Protein AF-A0A524GNR0-F1 (afdb_monomer_lite)

Radius of gyration: 23.77 Å; chains: 1; bounding box: 64×43×65 Å

Sequence (150 aa):
MSLRHRAFATFLFLMGLSLLFVPAARAAKPIVIGCPLSMAFLYGWDAERGATLAIEEINAAGGVVVGGEKRPFKIEVIDTRDLEPGVPVSEALLAMEKLILDKKADFIIGGPVRSEAALAAMPLLSKYKKVSILTTGALTPKYTALVAEQ

pLDDT: mean 91.7, std 9.74, range [58.66, 98.62]

Secondary structure (DSSP, 8-state):
--HHHHHHHHHHHHHHHHHTTS----PPPPEEEEEEE-TTSHHHHHHHHHHHHHHHHHHHTT-EEETTEEE-EEEEEEE--TTSTT--HHHHHHHHHHHHHTS--SEEEE---SHHHHHHHHHHHHHTT-EEEE-SS---HHHHHHHHT-

Structure (mmCIF, N/CA/C/O backbone):
data_AF-A0A524GNR0-F1
#
_entry.id   AF-A0A524GNR0-F1
#
loop_
_atom_site.group_PDB
_atom_site.id
_atom_site.type_symbol
_atom_site.label_atom_id
_atom_site.label_alt_id
_atom_site.label_comp_id
_atom_site.label_asym_id
_atom_site.label_entity_id
_atom_site.label_seq_id
_atom_site.pdbx_PDB_ins_code
_atom_site.Cartn_x
_atom_site.Cartn_y
_atom_site.Cartn_z
_atom_site.occupancy
_atom_site.B_iso_or_equiv
_atom_site.auth_seq_id
_atom_site.auth_comp_id
_atom_site.auth_asym_id
_atom_site.auth_atom_id
_atom_site.pdbx_PDB_model_num
ATOM 1 N N . MET A 1 1 ? -49.144 -22.671 41.987 1.00 58.66 1 MET A N 1
ATOM 2 C CA . MET A 1 1 ? -47.794 -22.483 41.404 1.00 58.66 1 MET A CA 1
ATOM 3 C C . MET A 1 1 ? -46.848 -22.078 42.527 1.00 58.66 1 MET A C 1
ATOM 5 O O . MET A 1 1 ? -47.087 -21.047 43.144 1.00 58.66 1 MET A O 1
ATOM 9 N N . SER A 1 2 ? -45.878 -22.928 42.890 1.00 66.50 2 SER A N 1
ATOM 10 C CA . SER A 1 2 ? -45.037 -22.692 44.077 1.00 66.50 2 SER A CA 1
ATOM 11 C C . SER A 1 2 ? -44.144 -21.461 43.894 1.00 66.50 2 SER A C 1
ATOM 13 O O . SER A 1 2 ? -43.780 -21.123 42.767 1.00 66.50 2 SER A O 1
ATOM 15 N N . LEU A 1 3 ? -43.779 -20.792 44.993 1.00 74.62 3 LEU A N 1
ATOM 16 C CA . LEU A 1 3 ? -42.962 -19.566 45.001 1.00 74.62 3 LEU A CA 1
ATOM 17 C C . LEU A 1 3 ? -41.673 -19.702 44.157 1.00 74.62 3 LEU A C 1
ATOM 19 O O . LEU A 1 3 ? -41.254 -18.758 43.494 1.00 74.62 3 LEU A O 1
ATOM 23 N N . ARG A 1 4 ? -41.120 -20.920 44.091 1.00 72.75 4 ARG A N 1
ATOM 24 C CA . ARG A 1 4 ? -39.959 -21.293 43.268 1.00 72.75 4 ARG A CA 1
ATOM 25 C C . ARG A 1 4 ? -40.199 -21.175 41.757 1.00 72.75 4 ARG A C 1
ATOM 27 O O . ARG A 1 4 ? -39.314 -20.724 41.043 1.00 72.75 4 ARG A O 1
ATOM 34 N N . HIS A 1 5 ? -41.394 -21.513 41.272 1.00 71.81 5 HIS A N 1
ATOM 35 C CA . HIS A 1 5 ? -41.736 -21.404 39.847 1.00 71.81 5 HIS A CA 1
ATOM 36 C C . HIS A 1 5 ? -41.928 -19.948 39.412 1.00 71.81 5 HIS A C 1
ATOM 38 O O . HIS A 1 5 ? -41.578 -19.588 38.293 1.00 71.81 5 HIS A O 1
ATOM 44 N N . ARG A 1 6 ? -42.455 -19.096 40.304 1.00 78.69 6 ARG A N 1
ATOM 45 C CA . ARG A 1 6 ? -42.573 -17.653 40.048 1.00 78.69 6 ARG A CA 1
ATOM 46 C C . ARG A 1 6 ? -41.200 -16.987 40.015 1.00 78.69 6 ARG A C 1
ATOM 48 O O . ARG A 1 6 ? -40.925 -16.256 39.078 1.00 78.69 6 ARG A O 1
ATOM 55 N N . ALA A 1 7 ? -40.320 -17.312 40.964 1.00 78.25 7 ALA A N 1
ATOM 56 C CA . ALA A 1 7 ? -38.951 -16.796 40.983 1.00 78.25 7 ALA A CA 1
ATOM 57 C C . ALA A 1 7 ? -38.152 -17.193 39.726 1.00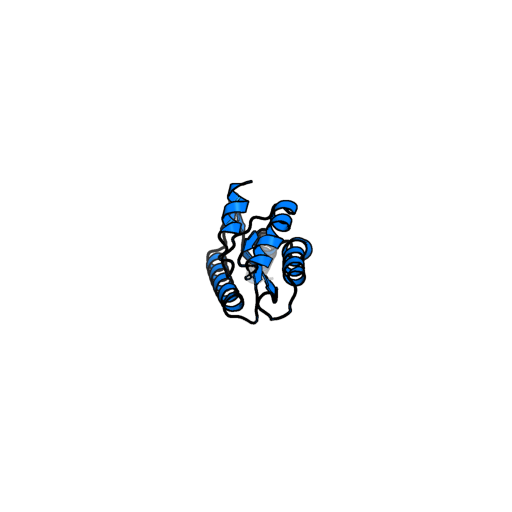 78.25 7 ALA A C 1
ATOM 59 O O . ALA A 1 7 ? -37.456 -16.360 39.152 1.00 78.25 7 ALA A O 1
ATOM 60 N N . PHE A 1 8 ? -38.304 -18.437 39.259 1.00 82.25 8 PHE A N 1
ATOM 61 C CA . PHE A 1 8 ? -37.643 -18.922 38.046 1.00 82.25 8 PHE A CA 1
ATOM 62 C C . PHE A 1 8 ? -38.162 -18.237 36.771 1.00 82.25 8 PHE A C 1
ATOM 64 O O . PHE A 1 8 ? -37.372 -17.827 35.923 1.00 82.25 8 PHE A O 1
ATOM 71 N N . ALA A 1 9 ? -39.480 -18.041 36.661 1.00 83.44 9 ALA A N 1
ATOM 72 C CA . ALA A 1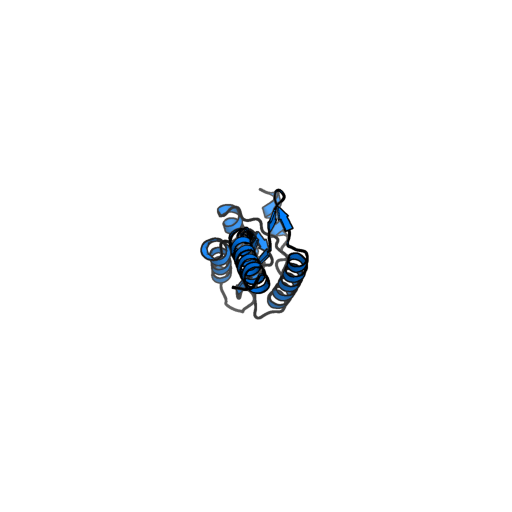 9 ? -4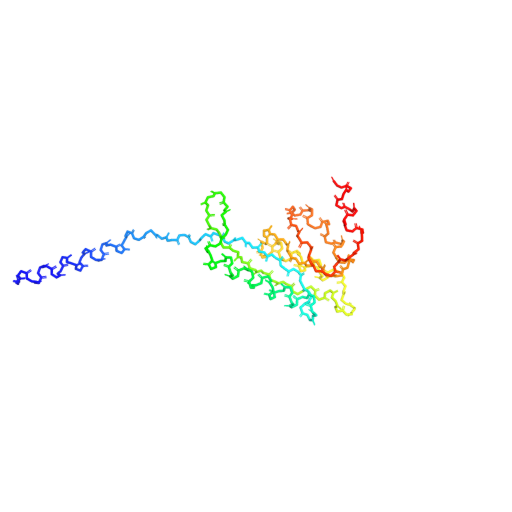0.082 -17.324 35.538 1.00 83.44 9 ALA A CA 1
ATOM 73 C C . ALA A 1 9 ? -39.663 -15.843 35.500 1.00 83.44 9 ALA A C 1
ATOM 75 O O . ALA A 1 9 ? -39.337 -15.327 34.434 1.00 83.44 9 ALA A O 1
ATOM 76 N N . THR A 1 10 ? -39.603 -15.171 36.655 1.00 83.56 10 THR A N 1
ATOM 77 C CA . THR A 1 10 ? -39.132 -13.781 36.744 1.00 83.56 10 THR A CA 1
ATOM 78 C C . THR A 1 10 ? -37.649 -13.661 36.395 1.00 83.56 10 THR A C 1
ATOM 80 O O . THR A 1 10 ? -37.260 -12.720 35.709 1.00 83.56 10 THR A O 1
ATOM 83 N N . PHE A 1 11 ? -36.819 -14.623 36.809 1.00 85.94 11 PHE A N 1
ATOM 84 C CA . PHE A 1 11 ? -35.397 -14.655 36.457 1.00 85.94 11 PHE A CA 1
ATOM 85 C C . PHE A 1 11 ? -35.183 -14.818 34.945 1.00 85.94 11 PHE A C 1
ATOM 87 O O . PHE A 1 11 ? -34.430 -14.054 34.345 1.00 85.94 11 PHE A O 1
ATOM 94 N N . LEU A 1 12 ? -35.902 -15.748 34.309 1.00 85.31 12 LEU A N 1
ATOM 95 C CA . LEU A 1 12 ? -35.872 -15.930 32.853 1.00 85.31 12 LEU A CA 1
ATOM 96 C C . LEU A 1 12 ? -36.361 -14.688 32.099 1.00 85.31 12 LEU A C 1
ATOM 98 O O . LEU A 1 12 ? -35.772 -14.315 31.086 1.00 85.31 12 LEU A O 1
ATOM 102 N N . PHE A 1 13 ? -37.399 -14.021 32.608 1.00 85.81 13 PHE A N 1
ATOM 103 C CA . PHE A 1 13 ? -37.913 -12.787 32.018 1.00 85.81 13 PHE A CA 1
ATOM 104 C C . PHE A 1 13 ? -36.898 -11.637 32.105 1.00 85.81 13 PHE A C 1
ATOM 106 O O . PHE A 1 13 ? -36.663 -10.952 31.113 1.00 85.81 13 PHE A O 1
ATOM 113 N 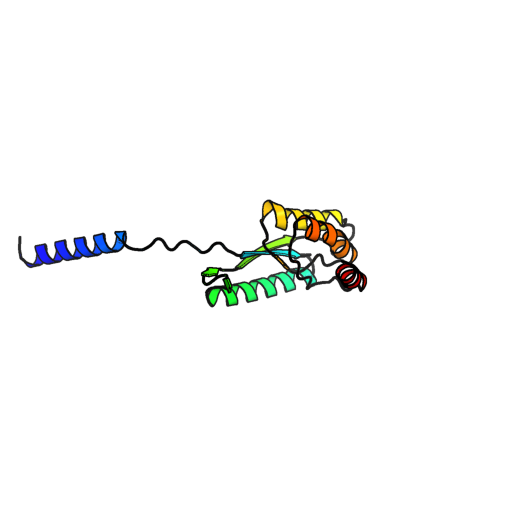N . LEU A 1 14 ? -36.238 -11.458 33.255 1.00 83.81 14 LEU A N 1
ATOM 114 C CA . LEU A 1 14 ? -35.196 -10.440 33.440 1.00 83.81 14 LEU A CA 1
ATOM 115 C C . LEU A 1 14 ? -33.949 -10.718 32.586 1.00 83.81 14 LEU A C 1
ATOM 117 O O . LEU A 1 14 ? -33.384 -9.791 32.007 1.00 83.81 14 LEU A O 1
ATOM 121 N N . MET A 1 15 ? -33.554 -11.987 32.441 1.00 82.12 15 MET A N 1
ATOM 122 C CA . MET A 1 15 ? -32.450 -12.384 31.563 1.00 82.12 15 MET A CA 1
ATOM 123 C C . MET A 1 15 ? -32.793 -12.131 30.085 1.00 82.12 15 MET A C 1
ATOM 125 O O . MET A 1 15 ? -31.976 -11.577 29.351 1.00 82.12 15 MET A O 1
ATOM 129 N N . GLY A 1 16 ? -34.026 -12.425 29.659 1.00 80.44 16 GLY A N 1
ATOM 130 C CA . GLY A 1 16 ? -34.516 -12.084 28.319 1.00 80.44 16 GLY A CA 1
ATOM 131 C C . GLY A 1 16 ? -34.550 -10.575 28.054 1.00 80.44 16 GLY A C 1
ATOM 132 O O . GLY A 1 16 ? -34.175 -10.132 26.971 1.00 80.44 16 GLY A O 1
ATOM 133 N N . LEU A 1 17 ? -34.922 -9.771 29.057 1.00 80.12 17 LEU A N 1
ATOM 134 C CA . LEU A 1 17 ? -34.949 -8.311 28.947 1.00 80.12 17 LEU A CA 1
ATOM 135 C C . LEU A 1 17 ? -33.536 -7.703 28.857 1.00 80.12 17 LEU A C 1
ATOM 137 O O . LEU A 1 17 ? -33.341 -6.726 28.141 1.00 80.12 17 LEU A O 1
ATOM 141 N N . SER A 1 18 ? -32.536 -8.300 29.520 1.00 73.00 18 SER A N 1
ATOM 142 C CA . SER A 1 18 ? -31.138 -7.840 29.435 1.00 73.00 18 SER A CA 1
ATOM 143 C C . SER A 1 18 ? -30.506 -8.015 28.047 1.00 73.00 18 SER A C 1
ATOM 145 O O . SER A 1 18 ? -29.642 -7.227 27.669 1.00 73.00 18 SER A O 1
ATOM 147 N N . LEU A 1 19 ? -30.981 -8.974 27.245 1.00 71.38 19 LEU A N 1
ATOM 148 C CA . LEU A 1 19 ? -30.509 -9.184 25.871 1.00 71.38 19 LEU A CA 1
ATOM 149 C C . LEU A 1 19 ? -31.010 -8.102 24.896 1.00 71.38 19 LEU A C 1
ATOM 151 O O . LEU A 1 19 ? -30.384 -7.882 23.864 1.00 71.38 19 LEU A O 1
ATOM 155 N N . LEU A 1 20 ? -32.093 -7.390 25.233 1.00 73.19 20 LEU A N 1
ATOM 156 C CA . LEU A 1 20 ? -32.637 -6.288 24.424 1.00 73.19 20 LEU A CA 1
ATOM 157 C C . LEU A 1 20 ? -31.867 -4.968 24.601 1.00 73.19 20 LEU A C 1
ATOM 159 O O . LEU A 1 20 ? -32.029 -4.058 23.792 1.00 73.19 20 LEU A O 1
ATOM 163 N N . PHE A 1 21 ? -31.033 -4.864 25.641 1.00 66.75 21 PHE A N 1
ATOM 164 C CA . PHE A 1 21 ? -30.250 -3.666 25.963 1.00 66.75 21 PHE A CA 1
ATOM 165 C C . PHE A 1 21 ? -28.754 -3.812 25.671 1.00 66.75 21 PHE A C 1
ATOM 167 O O . PHE A 1 21 ? -27.981 -2.926 26.035 1.00 66.75 21 PHE A O 1
ATOM 174 N N . VAL A 1 22 ? -28.325 -4.885 24.996 1.00 66.75 22 VAL A N 1
ATOM 175 C CA . VAL A 1 22 ? -26.949 -4.968 24.493 1.00 66.75 22 VAL A CA 1
ATOM 176 C C . VAL A 1 22 ? -26.818 -3.938 23.368 1.00 66.75 22 VAL A C 1
ATOM 178 O O . VAL A 1 22 ? -27.470 -4.098 22.332 1.00 66.75 22 VAL A O 1
ATOM 181 N N . PRO A 1 23 ? -26.014 -2.870 23.532 1.00 63.78 23 PRO A N 1
ATOM 182 C CA . PRO A 1 23 ? -25.780 -1.946 22.439 1.00 63.78 23 PRO A CA 1
ATOM 183 C C . PRO A 1 23 ? -25.159 -2.751 21.302 1.00 63.78 23 PRO A C 1
ATOM 185 O O . PRO A 1 23 ? -24.153 -3.433 21.506 1.00 63.78 23 PRO A O 1
ATOM 188 N N . ALA A 1 24 ? -25.760 -2.696 20.113 1.00 59.97 24 ALA A N 1
ATOM 189 C CA . ALA A 1 24 ? -25.152 -3.280 18.931 1.00 59.97 24 ALA A CA 1
ATOM 190 C C . ALA A 1 24 ? -23.769 -2.641 18.768 1.00 59.97 24 ALA A C 1
ATOM 192 O O . ALA A 1 24 ? -23.667 -1.452 18.457 1.00 59.97 24 ALA A O 1
ATOM 193 N N . ALA A 1 25 ? -22.711 -3.409 19.035 1.00 62.97 25 ALA A N 1
ATOM 194 C CA . ALA A 1 25 ? -21.350 -2.964 18.813 1.00 62.97 25 ALA A CA 1
ATOM 195 C C . ALA A 1 25 ? -21.219 -2.674 17.315 1.00 62.97 25 ALA A C 1
ATOM 197 O O . ALA A 1 25 ? -21.125 -3.587 16.493 1.00 62.97 25 ALA A O 1
ATOM 198 N N . ARG A 1 26 ? -21.293 -1.394 16.937 1.00 62.69 26 ARG A N 1
ATOM 199 C CA . ARG A 1 26 ? -20.977 -0.973 15.577 1.00 62.69 26 ARG A CA 1
ATOM 200 C C . ARG A 1 26 ? -19.507 -1.289 15.378 1.00 62.69 26 ARG A C 1
ATOM 202 O O . ARG A 1 26 ? -18.658 -0.657 15.997 1.00 62.69 26 ARG A O 1
ATOM 209 N N . ALA A 1 27 ? -19.224 -2.288 14.547 1.00 70.06 27 ALA A N 1
ATOM 210 C CA . ALA A 1 27 ? -17.865 -2.564 14.123 1.00 70.06 27 ALA A CA 1
ATOM 211 C C . ALA A 1 27 ? -17.289 -1.273 13.528 1.00 70.06 27 ALA A C 1
ATOM 213 O O . ALA A 1 27 ? -17.833 -0.739 12.555 1.00 70.06 27 ALA A O 1
ATOM 214 N N . ALA A 1 28 ? -16.239 -0.745 14.159 1.00 81.88 28 ALA A N 1
ATOM 215 C CA . ALA A 1 28 ? -15.578 0.466 13.704 1.00 81.88 28 ALA A CA 1
ATOM 216 C C . ALA A 1 28 ? -15.129 0.266 12.253 1.00 81.88 28 ALA A C 1
ATOM 218 O O . ALA A 1 28 ? -14.543 -0.767 11.911 1.00 81.88 28 ALA A O 1
ATOM 219 N N . LYS A 1 29 ? -15.432 1.233 11.378 1.00 91.00 29 LYS A N 1
ATOM 220 C CA . LYS A 1 29 ? -15.102 1.120 9.952 1.00 91.00 29 LYS A CA 1
ATOM 221 C C . LYS A 1 29 ? -13.587 0.918 9.824 1.00 91.00 29 LYS A C 1
ATOM 223 O O . LYS A 1 29 ? -12.848 1.778 10.308 1.00 91.00 29 LYS A O 1
ATOM 228 N N . PRO A 1 30 ? -13.094 -0.144 9.170 1.00 95.94 30 PRO A N 1
ATOM 229 C CA . PRO A 1 30 ? -11.658 -0.356 9.057 1.00 95.94 30 PRO A CA 1
ATOM 230 C C . PRO A 1 30 ? -10.995 0.768 8.258 1.00 95.94 30 PRO A C 1
ATOM 232 O O . PRO A 1 30 ? -11.645 1.423 7.439 1.00 95.94 30 PRO A O 1
ATOM 235 N N . ILE A 1 31 ? -9.713 1.000 8.520 1.00 98.06 31 ILE A N 1
ATOM 236 C CA . ILE A 1 31 ? -8.837 1.800 7.664 1.00 98.06 31 ILE A CA 1
ATOM 237 C C . ILE A 1 31 ? -8.189 0.837 6.670 1.00 98.06 31 ILE A C 1
ATOM 239 O O . ILE A 1 31 ? -7.525 -0.118 7.077 1.00 98.06 31 ILE A O 1
ATOM 243 N N . VAL A 1 32 ? -8.421 1.049 5.378 1.00 98.50 32 VAL A N 1
ATOM 244 C CA . VAL A 1 32 ? -7.978 0.129 4.327 1.00 98.50 32 VAL A CA 1
ATOM 245 C C . VAL A 1 32 ? -6.570 0.497 3.867 1.00 98.50 32 VAL A C 1
ATOM 247 O O . VAL A 1 32 ? -6.344 1.587 3.340 1.00 98.50 32 VAL A O 1
ATOM 250 N N . ILE A 1 33 ? -5.634 -0.429 4.043 1.00 98.56 33 ILE A N 1
ATOM 251 C CA . ILE A 1 33 ? -4.252 -0.344 3.579 1.00 98.56 33 ILE A CA 1
ATOM 252 C C . ILE A 1 33 ? -4.153 -1.092 2.251 1.00 98.56 33 ILE A C 1
ATOM 254 O O . ILE A 1 33 ? -4.282 -2.315 2.211 1.00 98.56 33 ILE A O 1
ATOM 258 N N . GLY A 1 34 ? -3.971 -0.350 1.161 1.00 98.44 34 GLY A N 1
ATOM 259 C CA . GLY A 1 34 ? -3.767 -0.910 -0.168 1.00 98.44 34 GLY A CA 1
ATOM 260 C C . GLY A 1 34 ? -2.294 -1.210 -0.424 1.00 98.44 34 GLY A C 1
ATOM 261 O O . GLY A 1 34 ? -1.459 -0.316 -0.306 1.00 98.44 34 GLY A O 1
ATOM 262 N N . CYS A 1 35 ? -1.995 -2.442 -0.821 1.00 98.25 35 CYS A N 1
ATOM 263 C CA . CYS A 1 35 ? -0.641 -2.936 -1.030 1.00 98.25 35 CYS A CA 1
ATOM 264 C C . CYS A 1 35 ? -0.437 -3.386 -2.489 1.00 98.25 35 CYS A C 1
ATOM 266 O O . CYS A 1 35 ? -0.758 -4.527 -2.829 1.00 98.25 35 CYS A O 1
ATOM 268 N N . PRO A 1 36 ? 0.066 -2.505 -3.371 1.00 97.56 36 PRO A N 1
ATOM 269 C CA . PRO A 1 36 ? 0.474 -2.853 -4.731 1.00 97.56 36 PRO A CA 1
ATOM 270 C C . PRO A 1 36 ? 1.843 -3.552 -4.680 1.00 97.56 36 PRO A C 1
ATOM 272 O O . PRO A 1 36 ? 2.874 -2.903 -4.494 1.00 97.56 36 PRO A O 1
ATOM 275 N N . LEU A 1 37 ? 1.867 -4.877 -4.792 1.00 97.25 37 LEU A N 1
ATOM 276 C CA . LEU A 1 37 ? 3.067 -5.686 -4.545 1.00 97.25 37 LEU A CA 1
ATOM 277 C C . LEU A 1 37 ? 3.302 -6.690 -5.672 1.00 97.25 37 LEU A C 1
ATOM 279 O O . LEU A 1 37 ? 2.347 -7.212 -6.226 1.00 97.25 37 LEU A O 1
ATOM 283 N N . SER A 1 38 ? 4.561 -7.005 -5.981 1.00 96.50 38 SER A N 1
ATOM 284 C CA . SER A 1 38 ? 4.904 -8.019 -6.990 1.00 96.50 38 SER A CA 1
ATOM 285 C C . SER A 1 38 ? 4.988 -9.405 -6.351 1.00 96.50 38 SER A C 1
ATOM 287 O O . SER A 1 38 ? 6.030 -9.798 -5.818 1.00 96.50 38 SER A O 1
ATOM 289 N N . MET A 1 39 ? 3.875 -10.139 -6.348 1.00 96.75 39 MET A N 1
ATOM 290 C CA . MET A 1 39 ? 3.673 -11.286 -5.450 1.00 96.75 39 MET A CA 1
ATOM 291 C C . MET A 1 39 ? 4.506 -12.522 -5.801 1.00 96.75 39 MET A C 1
ATOM 293 O O . MET A 1 39 ? 4.752 -13.367 -4.941 1.00 96.75 39 MET A O 1
ATOM 297 N N . ALA A 1 40 ? 5.012 -12.608 -7.031 1.00 96.38 40 ALA A N 1
ATOM 298 C CA . ALA A 1 40 ? 5.909 -13.681 -7.456 1.00 96.38 40 ALA A CA 1
ATOM 299 C C . ALA A 1 40 ? 7.354 -13.541 -6.923 1.00 96.38 40 ALA A C 1
ATOM 301 O O . ALA A 1 40 ? 8.165 -14.449 -7.104 1.00 96.38 40 ALA A O 1
ATOM 302 N N . PHE A 1 41 ? 7.701 -12.429 -6.262 1.00 95.94 41 PHE A N 1
ATOM 303 C CA . PHE A 1 41 ? 9.079 -12.097 -5.881 1.00 95.94 41 PHE A CA 1
ATOM 304 C C . PHE A 1 41 ?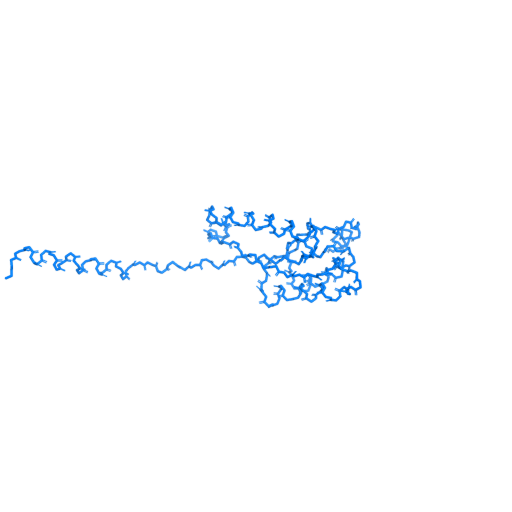 9.206 -11.681 -4.414 1.00 95.94 41 PHE A C 1
ATOM 306 O O . PHE A 1 41 ? 8.243 -11.221 -3.804 1.00 95.94 41 PHE A O 1
ATOM 313 N N . LEU A 1 42 ? 10.430 -11.792 -3.874 1.00 94.38 42 LEU A N 1
ATOM 314 C CA . LEU A 1 42 ? 10.766 -11.479 -2.473 1.00 94.38 42 LEU A CA 1
ATOM 315 C C . LEU A 1 42 ? 10.190 -10.138 -2.011 1.00 94.38 42 LEU A C 1
ATOM 317 O O . LEU A 1 42 ? 9.541 -10.065 -0.975 1.00 94.38 42 LEU A O 1
ATOM 321 N N . TYR A 1 43 ? 10.361 -9.100 -2.826 1.00 92.94 43 TYR A N 1
ATOM 322 C CA . TYR A 1 43 ? 9.892 -7.747 -2.537 1.00 92.94 43 TYR A CA 1
ATOM 323 C C . TYR A 1 43 ? 8.373 -7.613 -2.353 1.00 92.94 43 TYR A C 1
ATOM 325 O O . TYR A 1 43 ? 7.937 -6.624 -1.762 1.00 92.94 43 TYR A O 1
ATOM 333 N N . GLY A 1 44 ? 7.577 -8.556 -2.871 1.00 95.62 44 GLY A N 1
ATOM 334 C CA . GLY A 1 44 ? 6.128 -8.580 -2.700 1.00 95.62 44 GLY A CA 1
ATOM 335 C C . GLY A 1 44 ? 5.690 -9.453 -1.533 1.00 95.62 44 GLY A C 1
ATOM 336 O O . GLY A 1 44 ? 5.096 -8.945 -0.586 1.00 95.62 44 GLY A O 1
ATOM 337 N N . TRP A 1 45 ? 6.004 -10.751 -1.557 1.00 95.56 45 TRP A N 1
ATOM 338 C CA . TRP A 1 45 ? 5.495 -11.667 -0.528 1.00 95.56 45 TRP A CA 1
ATOM 339 C C . TRP A 1 45 ? 6.087 -11.418 0.865 1.00 95.56 45 TRP A C 1
ATOM 341 O O . TRP A 1 45 ? 5.420 -11.698 1.858 1.00 95.56 45 TRP A O 1
ATOM 351 N N . ASP A 1 46 ? 7.306 -10.881 0.976 1.00 95.75 46 ASP A N 1
ATOM 352 C CA . ASP A 1 46 ? 7.877 -10.519 2.281 1.00 95.75 46 ASP A CA 1
ATOM 353 C C . ASP A 1 46 ? 7.199 -9.262 2.844 1.00 95.75 46 ASP A C 1
ATOM 355 O O . ASP A 1 46 ? 6.778 -9.227 4.000 1.00 95.75 46 ASP A O 1
ATOM 359 N N . ALA A 1 47 ? 6.974 -8.263 1.984 1.00 96.00 47 ALA A N 1
ATOM 360 C CA . ALA A 1 47 ? 6.251 -7.047 2.342 1.00 96.00 47 ALA A CA 1
ATOM 361 C C . ALA A 1 47 ? 4.796 -7.334 2.756 1.00 96.00 47 ALA A C 1
ATOM 363 O O . ALA A 1 47 ? 4.327 -6.770 3.744 1.00 96.00 47 ALA A O 1
ATOM 364 N N . GLU A 1 48 ? 4.092 -8.231 2.054 1.00 97.12 48 GLU A N 1
ATOM 365 C CA . GLU A 1 48 ? 2.744 -8.670 2.439 1.00 97.12 48 GLU A CA 1
ATOM 366 C C . GLU A 1 48 ? 2.747 -9.310 3.828 1.00 97.12 48 GLU A C 1
ATOM 368 O O . GLU A 1 48 ? 1.927 -8.947 4.673 1.00 97.12 48 GLU A O 1
ATOM 373 N N . ARG A 1 49 ? 3.663 -10.251 4.084 1.00 97.75 49 ARG A N 1
ATOM 374 C CA . ARG A 1 49 ? 3.736 -10.956 5.370 1.00 97.75 49 ARG A CA 1
ATOM 375 C C . ARG A 1 49 ? 4.065 -10.004 6.512 1.00 97.75 49 ARG A C 1
ATOM 377 O O . ARG A 1 49 ? 3.402 -10.060 7.544 1.00 97.75 49 ARG A O 1
ATOM 384 N N . GLY A 1 50 ? 5.030 -9.106 6.316 1.00 97.19 50 GLY A N 1
ATOM 385 C CA . GLY A 1 50 ? 5.384 -8.089 7.304 1.00 97.19 50 GLY A CA 1
ATOM 386 C C . GLY A 1 50 ? 4.227 -7.130 7.596 1.00 97.19 50 GLY A C 1
ATOM 387 O O . GLY A 1 50 ? 3.912 -6.878 8.759 1.00 97.19 50 GLY A O 1
ATOM 388 N N . ALA A 1 51 ? 3.543 -6.645 6.555 1.00 97.00 51 ALA A N 1
ATOM 389 C CA . ALA A 1 51 ? 2.367 -5.791 6.716 1.00 97.00 51 ALA A CA 1
ATOM 390 C C . ALA A 1 51 ? 1.216 -6.527 7.418 1.00 97.00 51 ALA A C 1
ATOM 392 O O . ALA A 1 51 ? 0.559 -5.951 8.284 1.00 97.00 51 ALA A O 1
ATOM 393 N N . THR A 1 52 ? 0.994 -7.797 7.077 1.00 98.25 52 THR A N 1
ATOM 394 C CA . THR A 1 52 ? -0.039 -8.640 7.689 1.00 98.25 52 THR A CA 1
ATOM 395 C C . THR A 1 52 ? 0.233 -8.843 9.174 1.00 98.25 52 THR A C 1
ATOM 397 O O . THR A 1 52 ? -0.642 -8.540 9.978 1.00 98.25 52 THR A O 1
ATOM 400 N N . LEU A 1 53 ? 1.454 -9.241 9.547 1.00 98.62 53 LEU A N 1
ATOM 401 C CA . LEU A 1 53 ? 1.850 -9.413 10.947 1.00 98.62 53 LEU A CA 1
ATOM 402 C C . LEU A 1 53 ? 1.649 -8.121 11.752 1.00 98.62 53 LEU A C 1
ATOM 404 O O . LEU A 1 53 ? 1.015 -8.137 12.805 1.00 98.62 53 LEU A O 1
ATOM 408 N N . ALA A 1 54 ? 2.120 -6.984 11.231 1.00 98.19 54 ALA A N 1
ATOM 409 C CA . ALA A 1 54 ? 1.954 -5.697 11.901 1.00 98.19 54 ALA A CA 1
ATOM 410 C C . ALA A 1 54 ? 0.470 -5.328 12.083 1.00 98.19 54 ALA A C 1
ATOM 412 O O . ALA A 1 54 ? 0.066 -4.853 13.143 1.00 98.19 54 ALA A O 1
ATOM 413 N N . ILE A 1 55 ? -0.361 -5.556 11.061 1.00 98.19 55 ILE A N 1
ATOM 414 C CA . ILE A 1 55 ? -1.804 -5.301 11.130 1.00 98.19 55 ILE A CA 1
ATOM 415 C C . ILE A 1 55 ? -2.477 -6.217 12.153 1.00 98.19 55 ILE A C 1
ATOM 417 O O . ILE A 1 55 ? -3.330 -5.746 12.905 1.00 98.19 55 ILE A O 1
ATOM 421 N N . GLU A 1 56 ? -2.104 -7.494 12.208 1.00 98.31 56 GLU A N 1
ATOM 422 C CA . GLU A 1 56 ? -2.625 -8.450 13.187 1.00 98.31 56 GLU A CA 1
ATOM 423 C C . GLU A 1 56 ? -2.293 -8.023 14.619 1.00 98.31 56 GLU A C 1
ATOM 425 O O . GLU A 1 56 ? -3.200 -7.941 15.448 1.00 98.31 56 GLU A O 1
ATOM 430 N N . GLU A 1 57 ? -1.039 -7.661 14.900 1.00 98.62 57 GLU A N 1
ATOM 431 C CA . GLU A 1 57 ? -0.609 -7.185 16.221 1.00 98.62 57 GLU A CA 1
ATOM 432 C C . GLU A 1 57 ? -1.322 -5.885 16.628 1.00 98.62 57 GLU A C 1
ATOM 434 O O . GLU A 1 57 ? -1.847 -5.771 17.741 1.00 98.62 57 GLU A O 1
ATOM 439 N N . ILE A 1 58 ? -1.416 -4.914 15.712 1.00 98.06 58 ILE A N 1
ATOM 440 C CA . ILE A 1 58 ? -2.113 -3.642 15.954 1.00 98.06 58 ILE A CA 1
ATOM 441 C C . ILE A 1 58 ? -3.601 -3.883 16.223 1.00 98.06 58 ILE A C 1
ATOM 443 O O . ILE A 1 58 ? -4.170 -3.320 17.162 1.00 98.06 58 ILE A O 1
ATOM 447 N N . ASN A 1 59 ? -4.247 -4.728 15.421 1.00 97.50 59 ASN A N 1
ATOM 448 C CA . ASN A 1 59 ? -5.660 -5.046 15.583 1.00 97.50 59 ASN A CA 1
ATOM 449 C C . ASN A 1 59 ? -5.923 -5.835 16.871 1.00 97.50 59 ASN A C 1
ATOM 451 O O . ASN A 1 59 ? -6.918 -5.562 17.544 1.00 97.50 59 ASN A O 1
ATOM 455 N N . ALA A 1 60 ? -5.025 -6.744 17.266 1.00 97.19 60 ALA A N 1
ATOM 456 C CA . ALA A 1 60 ? -5.095 -7.460 18.540 1.00 97.19 60 ALA A CA 1
ATOM 457 C C . ALA A 1 60 ? -4.980 -6.511 19.750 1.00 97.19 60 ALA A C 1
ATOM 459 O O . ALA A 1 60 ? -5.656 -6.715 20.758 1.00 97.19 60 ALA A O 1
ATOM 460 N N . ALA A 1 61 ? -4.224 -5.411 19.631 1.00 96.62 61 ALA A N 1
ATOM 461 C CA . ALA A 1 61 ? -4.184 -4.320 20.617 1.00 96.62 61 ALA A CA 1
ATOM 462 C C . ALA A 1 61 ? -5.434 -3.397 20.589 1.00 96.62 61 ALA A C 1
ATOM 464 O O . ALA A 1 61 ? -5.551 -2.411 21.337 1.00 96.62 61 ALA A O 1
ATOM 465 N N . GLY A 1 62 ? -6.411 -3.722 19.741 1.00 92.62 62 GLY A N 1
ATOM 466 C CA . GLY A 1 62 ? -7.673 -3.009 19.574 1.00 92.62 62 GLY A CA 1
ATOM 467 C C . GLY A 1 62 ? -7.679 -1.997 18.428 1.00 92.62 62 GLY A C 1
ATOM 468 O O . GLY A 1 62 ? -8.649 -1.257 18.310 1.00 92.62 62 GLY A O 1
ATOM 469 N N . GLY A 1 63 ? -6.644 -1.946 17.589 1.00 95.50 63 GLY A N 1
ATOM 470 C CA . GLY A 1 63 ? -6.548 -1.026 16.457 1.00 95.50 63 GLY A CA 1
ATOM 471 C C . GLY A 1 63 ? -5.982 0.348 16.824 1.00 95.50 63 GLY A C 1
ATOM 472 O O . GLY A 1 63 ? -5.492 0.578 17.931 1.00 95.50 63 GLY A O 1
ATOM 473 N N . VAL A 1 64 ? -6.051 1.283 15.877 1.00 96.25 64 VAL A N 1
ATOM 474 C CA . VAL A 1 64 ? -5.496 2.637 16.014 1.00 96.25 64 VAL A CA 1
ATOM 475 C C . VAL A 1 64 ? -6.542 3.645 16.471 1.00 96.25 64 VAL A C 1
ATOM 477 O O . VAL A 1 64 ? -7.704 3.571 16.080 1.00 96.25 64 VAL A O 1
ATOM 480 N N . VAL A 1 65 ? -6.132 4.616 17.287 1.00 95.00 65 VAL A N 1
ATOM 481 C CA . VAL A 1 65 ? -7.021 5.685 17.760 1.00 95.00 65 VAL A CA 1
ATOM 482 C C . VAL A 1 65 ? -7.090 6.795 16.714 1.00 95.00 65 VAL A C 1
ATOM 484 O O . VAL A 1 65 ? -6.090 7.447 16.425 1.00 95.00 65 VAL A O 1
ATOM 487 N N . VAL A 1 66 ? -8.281 7.049 16.179 1.00 94.12 66 VAL A N 1
ATOM 488 C CA . VAL A 1 66 ? -8.560 8.139 15.239 1.00 94.12 66 VAL A CA 1
ATOM 489 C C . VAL A 1 66 ? -9.726 8.951 15.781 1.00 94.12 66 VAL A C 1
ATOM 491 O O . VAL A 1 66 ? -10.839 8.449 15.887 1.00 94.12 66 VAL A O 1
ATOM 494 N N . GLY A 1 67 ? -9.471 10.205 16.166 1.00 91.00 67 GLY A N 1
ATOM 495 C CA . GLY A 1 67 ? -10.513 11.079 16.720 1.00 91.00 67 GLY A CA 1
ATOM 496 C C . GLY A 1 67 ? -11.168 10.542 18.001 1.00 91.00 67 GLY A C 1
ATOM 497 O O . GLY A 1 67 ? -12.335 10.820 18.247 1.00 91.00 67 GLY A O 1
ATOM 498 N N . GLY A 1 68 ? -10.442 9.745 18.795 1.00 90.44 68 GLY A N 1
ATOM 499 C CA . GLY A 1 68 ? -10.952 9.109 20.017 1.00 90.44 68 GLY A CA 1
ATOM 500 C C . GLY A 1 68 ? -11.625 7.745 19.809 1.00 90.44 68 GLY A C 1
ATOM 501 O O . GLY A 1 68 ? -11.898 7.061 20.791 1.00 90.44 68 GLY A O 1
ATOM 502 N N . GLU A 1 69 ? -11.838 7.308 18.565 1.00 91.69 69 GLU A N 1
ATOM 503 C CA . GLU A 1 69 ? -12.381 5.984 18.240 1.00 91.69 69 GLU A CA 1
ATOM 504 C C . GLU A 1 69 ? -11.257 5.015 17.854 1.00 91.69 69 GLU A C 1
ATOM 506 O O . GLU A 1 69 ? -10.365 5.358 17.077 1.00 91.69 69 GLU A O 1
ATOM 511 N N . LYS A 1 70 ? -11.302 3.786 18.377 1.00 93.56 70 LYS A N 1
ATOM 512 C CA . LYS A 1 70 ? -10.410 2.707 17.944 1.00 93.56 70 LYS A CA 1
ATOM 513 C C . LYS A 1 70 ? -10.904 2.117 16.623 1.00 93.56 70 LYS A C 1
ATOM 515 O O . LYS A 1 70 ? -12.021 1.613 16.556 1.00 93.56 70 LYS A O 1
ATOM 520 N N . ARG A 1 71 ? -10.069 2.146 15.585 1.00 96.50 71 ARG A N 1
ATOM 521 C CA . ARG A 1 71 ? -10.372 1.607 14.254 1.00 96.50 71 ARG A CA 1
ATOM 522 C C . ARG A 1 71 ? -9.359 0.524 13.873 1.00 96.50 71 ARG A C 1
ATOM 524 O O . ARG A 1 71 ? -8.158 0.764 14.002 1.00 96.50 71 ARG A O 1
ATOM 531 N N . PRO A 1 72 ? -9.802 -0.647 13.388 1.00 97.38 72 PRO A N 1
ATOM 532 C CA . PRO A 1 72 ? -8.885 -1.674 12.913 1.00 97.38 72 PRO A CA 1
ATOM 533 C C . PRO A 1 72 ? -8.305 -1.300 11.544 1.00 97.38 72 PRO A C 1
ATOM 535 O O . PRO A 1 72 ? -8.931 -0.576 10.764 1.00 97.38 72 PRO A O 1
ATOM 538 N N . PHE A 1 73 ? -7.141 -1.848 11.216 1.00 98.31 73 PHE A N 1
ATOM 539 C CA . PHE A 1 73 ? -6.638 -1.880 9.848 1.00 98.31 73 PHE A CA 1
ATOM 540 C C . PHE A 1 73 ? -7.198 -3.078 9.082 1.00 98.31 73 PHE A C 1
ATOM 542 O O . PHE A 1 73 ? -7.440 -4.144 9.647 1.00 98.31 73 PHE A O 1
ATOM 549 N N . LYS A 1 74 ? -7.374 -2.908 7.773 1.00 98.19 74 LYS A N 1
ATOM 550 C CA . LYS A 1 74 ? -7.660 -3.984 6.825 1.00 98.19 74 LYS A CA 1
ATOM 551 C C . LYS A 1 74 ? -6.657 -3.901 5.684 1.00 98.19 74 LYS A C 1
ATOM 553 O O . LYS A 1 74 ? -6.542 -2.845 5.073 1.00 98.19 74 LYS A O 1
ATOM 558 N N . ILE A 1 75 ? -5.979 -5.000 5.378 1.00 98.19 75 ILE A N 1
ATOM 559 C CA . ILE A 1 75 ? -5.077 -5.078 4.229 1.00 98.19 75 ILE A CA 1
ATOM 560 C C . ILE A 1 75 ? -5.842 -5.492 2.967 1.00 98.19 75 ILE A C 1
ATOM 562 O O . ILE A 1 75 ? -6.722 -6.352 3.011 1.00 98.19 75 ILE A O 1
ATOM 566 N N . GLU A 1 76 ? -5.520 -4.864 1.842 1.00 98.62 76 GLU A N 1
A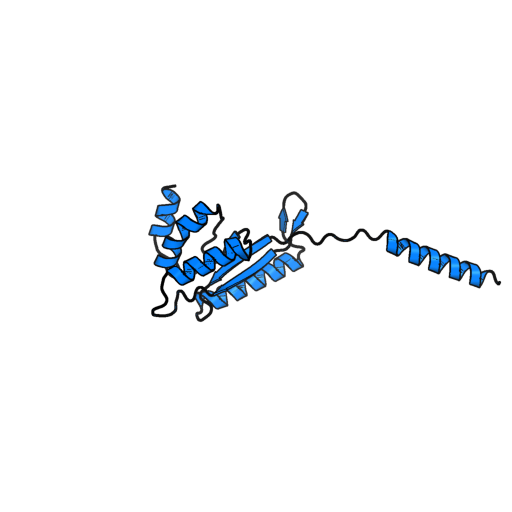TOM 567 C CA . GLU A 1 76 ? -5.953 -5.261 0.503 1.00 98.62 76 GLU A CA 1
ATOM 568 C C . GLU A 1 76 ? -4.715 -5.293 -0.389 1.00 98.62 76 GLU A C 1
ATOM 570 O O . GLU A 1 76 ? -4.124 -4.255 -0.679 1.00 98.62 76 GLU A O 1
ATOM 575 N N . VAL A 1 77 ? -4.312 -6.486 -0.811 1.00 98.31 77 VAL A N 1
ATOM 576 C CA . VAL A 1 77 ? -3.152 -6.685 -1.684 1.00 98.31 77 VAL A CA 1
ATOM 577 C C . VAL A 1 77 ? -3.643 -6.876 -3.113 1.00 98.31 77 VAL A C 1
ATOM 579 O O . VAL A 1 77 ? -4.612 -7.601 -3.350 1.00 98.31 77 VAL A O 1
ATOM 582 N N . ILE A 1 78 ? -2.985 -6.229 -4.073 1.00 98.50 78 ILE A N 1
ATOM 583 C CA . ILE A 1 78 ? -3.149 -6.549 -5.492 1.00 98.50 78 ILE A CA 1
ATOM 584 C C . ILE A 1 78 ? -1.769 -6.789 -6.084 1.00 98.50 78 ILE A C 1
ATOM 586 O O . ILE A 1 78 ? -0.871 -5.958 -5.936 1.00 98.50 78 ILE A O 1
ATOM 590 N N . ASP A 1 79 ? -1.638 -7.924 -6.769 1.00 97.94 79 ASP A N 1
ATOM 591 C CA . ASP A 1 79 ? -0.420 -8.271 -7.482 1.00 97.94 79 ASP A CA 1
ATOM 592 C C . ASP A 1 79 ? -0.196 -7.318 -8.661 1.00 97.94 79 ASP A C 1
ATOM 594 O O . ASP A 1 79 ? -0.997 -7.264 -9.597 1.00 97.94 79 ASP A O 1
ATOM 598 N N . THR A 1 80 ? 0.882 -6.542 -8.601 1.00 97.38 80 THR A N 1
ATOM 599 C CA . THR A 1 80 ? 1.294 -5.623 -9.668 1.00 97.38 80 THR A CA 1
ATOM 600 C C . THR A 1 80 ? 1.985 -6.349 -10.806 1.00 97.38 80 THR A C 1
ATOM 602 O O . THR A 1 80 ? 2.049 -5.804 -11.909 1.00 97.38 80 THR A O 1
ATOM 605 N N . ARG A 1 81 ? 2.554 -7.535 -10.532 1.00 97.19 81 ARG A N 1
ATOM 606 C CA . ARG A 1 81 ? 3.406 -8.299 -11.454 1.00 97.19 81 ARG A CA 1
ATOM 607 C C . ARG A 1 81 ? 4.573 -7.487 -12.016 1.00 97.19 81 ARG A C 1
ATOM 609 O O . ARG A 1 81 ? 5.199 -7.860 -13.004 1.00 97.19 81 ARG A O 1
ATOM 616 N N . ASP A 1 82 ? 4.907 -6.363 -11.389 1.00 94.81 82 ASP A N 1
ATOM 617 C CA . ASP A 1 82 ? 5.842 -5.392 -11.942 1.00 94.81 82 ASP A CA 1
ATOM 618 C C . ASP A 1 82 ? 7.297 -5.809 -11.749 1.00 94.81 82 ASP A C 1
ATOM 620 O O . ASP A 1 82 ? 8.173 -5.051 -12.098 1.00 94.81 82 ASP A O 1
ATOM 624 N N . LEU A 1 83 ? 7.610 -7.013 -11.274 1.00 96.12 83 LEU A N 1
ATOM 625 C CA . LEU A 1 83 ? 8.959 -7.583 -11.428 1.00 96.12 83 LEU A CA 1
ATOM 626 C C . LEU A 1 83 ? 9.022 -8.673 -12.500 1.00 96.12 83 LEU A C 1
ATOM 628 O O . LEU A 1 83 ? 10.109 -9.135 -12.839 1.00 96.12 83 LEU A O 1
ATOM 632 N N . GLU A 1 84 ? 7.884 -9.060 -13.073 1.00 96.31 84 GLU A N 1
ATOM 633 C CA . GLU A 1 84 ? 7.862 -10.050 -14.137 1.00 96.31 84 GLU A CA 1
ATOM 634 C C . GLU A 1 84 ? 8.417 -9.463 -15.448 1.00 96.31 84 GLU A C 1
ATOM 636 O O . GLU A 1 84 ? 8.053 -8.344 -15.844 1.00 96.31 84 GLU A O 1
ATOM 641 N N . PRO A 1 85 ? 9.283 -10.209 -16.160 1.00 94.25 85 PRO A N 1
ATOM 642 C CA . PRO A 1 85 ? 9.778 -9.797 -17.466 1.00 94.25 85 PRO A CA 1
ATOM 643 C C . PRO A 1 85 ? 8.637 -9.590 -18.467 1.00 94.25 85 PRO A C 1
ATOM 645 O O . PRO A 1 85 ? 7.749 -10.427 -18.602 1.00 94.25 85 PRO A O 1
ATOM 648 N N . GLY A 1 86 ? 8.677 -8.479 -19.203 1.00 94.06 86 GLY A N 1
ATOM 649 C CA . GLY A 1 86 ? 7.704 -8.178 -20.259 1.00 94.06 86 GLY A CA 1
ATOM 650 C C . GLY A 1 86 ? 6.348 -7.656 -19.774 1.00 94.06 86 GLY A C 1
ATOM 651 O O . GLY A 1 86 ? 5.555 -7.217 -20.604 1.00 94.06 86 GLY A O 1
ATOM 652 N N . VAL A 1 87 ? 6.082 -7.633 -18.462 1.00 96.56 87 VAL A N 1
ATOM 653 C CA . VAL A 1 87 ? 4.863 -7.018 -17.922 1.00 96.56 87 VAL A CA 1
ATOM 654 C C . VAL A 1 87 ? 4.964 -5.489 -18.011 1.00 96.56 87 VAL A C 1
ATOM 656 O O . VAL A 1 87 ? 5.903 -4.904 -17.451 1.00 96.56 87 VAL A O 1
ATOM 659 N N . PRO A 1 88 ? 4.024 -4.814 -18.701 1.00 97.38 88 PRO A N 1
ATOM 660 C CA . PRO A 1 88 ? 4.084 -3.374 -18.901 1.00 97.38 88 PRO A CA 1
ATOM 661 C C . PRO A 1 88 ? 3.727 -2.608 -17.624 1.00 97.38 88 PRO A C 1
ATOM 663 O O . PRO A 1 88 ? 2.976 -3.079 -16.772 1.00 97.38 88 PRO A O 1
ATOM 666 N N . VAL A 1 89 ? 4.216 -1.369 -17.525 1.00 97.62 89 VAL A N 1
ATOM 667 C CA . VAL A 1 89 ? 3.934 -0.462 -16.395 1.00 97.62 89 VAL A CA 1
ATOM 668 C C . VAL A 1 89 ? 2.430 -0.252 -16.174 1.00 97.62 89 VAL A C 1
ATOM 670 O O . VAL A 1 89 ? 1.999 -0.087 -15.036 1.00 97.62 89 VAL A O 1
ATOM 673 N N . SER A 1 90 ? 1.620 -0.305 -17.235 1.00 97.88 90 SER A N 1
ATOM 674 C CA . SER A 1 90 ? 0.164 -0.150 -17.155 1.00 97.88 90 SER A CA 1
ATOM 675 C C . SER A 1 90 ? -0.519 -1.168 -16.237 1.00 97.88 90 SER A C 1
ATOM 677 O O . SER A 1 90 ? -1.525 -0.819 -15.628 1.00 97.88 90 SER A O 1
ATOM 679 N N . GLU A 1 91 ? 0.023 -2.382 -16.083 1.00 97.69 91 GLU A N 1
ATOM 680 C CA . GLU A 1 91 ? -0.535 -3.384 -15.159 1.00 97.69 91 GLU A CA 1
ATOM 681 C C . GLU A 1 91 ? -0.396 -2.937 -13.696 1.00 97.69 91 GLU A C 1
ATOM 683 O O . GLU A 1 91 ? -1.357 -2.999 -12.928 1.00 97.69 91 GLU A O 1
ATOM 688 N N . ALA A 1 92 ? 0.761 -2.377 -13.324 1.00 97.50 92 ALA A N 1
ATOM 689 C CA . ALA A 1 92 ? 0.976 -1.818 -11.990 1.00 97.50 92 ALA A CA 1
ATOM 690 C C . ALA A 1 92 ? 0.066 -0.606 -11.724 1.00 97.50 92 ALA A C 1
ATOM 692 O O . ALA A 1 92 ? -0.473 -0.456 -10.626 1.00 97.50 92 ALA A O 1
ATOM 693 N N . LEU A 1 93 ? -0.151 0.243 -12.736 1.00 98.31 93 LEU A N 1
ATOM 694 C CA . LEU A 1 93 ? -1.071 1.382 -12.637 1.00 98.31 93 LEU A CA 1
ATOM 695 C C . LEU A 1 93 ? -2.528 0.926 -12.480 1.00 98.31 93 LEU A C 1
ATOM 697 O O . LEU A 1 93 ? -3.260 1.491 -11.671 1.00 98.31 93 LEU A O 1
ATOM 701 N N . LEU A 1 94 ? -2.938 -0.132 -13.185 1.00 98.38 94 LEU A N 1
ATOM 702 C CA . LEU A 1 94 ? -4.265 -0.725 -13.030 1.00 98.38 94 LEU A CA 1
ATOM 703 C C . LEU A 1 94 ? -4.456 -1.320 -11.628 1.00 98.38 94 LEU A C 1
ATOM 705 O O . LEU A 1 94 ? -5.513 -1.140 -11.024 1.00 98.38 94 LEU A O 1
ATOM 709 N N . ALA A 1 95 ? -3.444 -2.007 -11.089 1.00 98.19 95 ALA A N 1
ATOM 710 C CA . ALA A 1 95 ? -3.467 -2.511 -9.716 1.00 98.19 95 ALA A CA 1
ATOM 711 C C . ALA A 1 95 ? -3.642 -1.369 -8.699 1.00 98.19 95 ALA A C 1
ATOM 713 O O . ALA A 1 95 ? -4.491 -1.453 -7.809 1.00 98.19 95 ALA A O 1
ATOM 714 N N . MET A 1 96 ? -2.908 -0.267 -8.885 1.00 97.56 96 MET A N 1
ATOM 715 C CA . MET A 1 96 ? -3.052 0.953 -8.089 1.00 97.56 96 MET A CA 1
ATOM 716 C C . MET A 1 96 ? -4.468 1.531 -8.158 1.00 97.56 96 MET A C 1
ATOM 718 O O . MET A 1 96 ? -5.079 1.797 -7.122 1.00 97.56 96 MET A O 1
ATOM 722 N N . GLU A 1 97 ? -5.023 1.705 -9.358 1.00 97.94 97 GLU A N 1
ATOM 723 C CA . GLU A 1 97 ? -6.377 2.240 -9.515 1.00 97.94 97 GLU A CA 1
ATOM 724 C C . GLU A 1 97 ? -7.432 1.321 -8.898 1.00 97.94 97 GLU A C 1
ATOM 726 O O . GLU A 1 97 ? -8.322 1.820 -8.215 1.00 97.94 97 GLU A O 1
ATOM 731 N N . LYS A 1 98 ? -7.312 -0.006 -9.029 1.00 98.56 98 LYS A N 1
ATOM 732 C CA . LYS A 1 98 ? -8.220 -0.960 -8.369 1.00 98.56 98 LYS A CA 1
ATOM 733 C C . LYS A 1 98 ? -8.152 -0.864 -6.845 1.00 98.56 98 LYS A C 1
ATOM 735 O O . LYS A 1 98 ? -9.192 -0.869 -6.186 1.00 98.56 98 LYS A O 1
ATOM 740 N N . LEU A 1 99 ? -6.960 -0.722 -6.261 1.00 98.62 99 LEU A N 1
ATOM 741 C CA . LEU A 1 99 ? -6.821 -0.503 -4.815 1.00 98.62 99 LEU A CA 1
ATOM 742 C C . LEU A 1 99 ? -7.533 0.784 -4.373 1.00 98.62 99 LEU A C 1
ATOM 744 O O . LEU A 1 99 ? -8.275 0.795 -3.390 1.00 98.62 99 LEU A O 1
ATOM 748 N N . ILE A 1 100 ? -7.354 1.869 -5.123 1.00 98.44 100 ILE A N 1
ATOM 749 C CA . ILE A 1 100 ? -7.913 3.184 -4.798 1.00 98.44 100 ILE A CA 1
ATOM 750 C C . ILE A 1 100 ? -9.433 3.227 -5.014 1.00 98.44 100 ILE A C 1
ATOM 752 O O . ILE A 1 100 ? -10.178 3.705 -4.153 1.00 98.44 100 ILE A O 1
ATOM 756 N N . LEU A 1 101 ? -9.897 2.763 -6.172 1.00 98.31 101 LEU A N 1
ATOM 757 C CA . LEU A 1 101 ? -11.261 2.952 -6.657 1.00 98.31 101 LEU A CA 1
ATOM 758 C C . LEU A 1 101 ? -12.186 1.808 -6.268 1.00 98.31 101 LEU A C 1
ATOM 760 O O . LEU A 1 101 ? -13.317 2.087 -5.873 1.00 98.31 101 LEU A O 1
ATOM 764 N N . ASP A 1 102 ? -11.724 0.562 -6.312 1.00 98.31 102 ASP A N 1
ATOM 765 C CA . ASP A 1 102 ? -12.581 -0.598 -6.053 1.00 98.31 102 ASP A CA 1
ATOM 766 C C . ASP A 1 102 ? -12.476 -1.012 -4.590 1.00 98.31 102 ASP A C 1
ATOM 768 O O . ASP A 1 102 ? -13.484 -1.118 -3.890 1.00 98.31 102 ASP A O 1
ATOM 772 N N . LYS A 1 103 ? -11.243 -1.173 -4.095 1.00 98.38 103 LYS A N 1
ATOM 773 C CA . LYS A 1 103 ? -10.980 -1.564 -2.702 1.00 98.38 103 LYS A CA 1
ATOM 774 C C . LYS A 1 103 ? -11.110 -0.411 -1.713 1.00 98.38 103 LYS A C 1
ATOM 776 O O . LYS A 1 103 ? -11.158 -0.652 -0.509 1.00 98.38 103 LYS A O 1
ATOM 781 N N . LYS A 1 104 ? -11.232 0.824 -2.213 1.00 98.06 104 LYS A N 1
ATOM 782 C CA . LYS A 1 104 ? -11.371 2.047 -1.411 1.00 98.06 104 LYS A CA 1
ATOM 783 C C . LYS A 1 104 ? -10.230 2.208 -0.401 1.00 98.06 104 LYS A C 1
ATOM 785 O O . LYS A 1 104 ? -10.480 2.608 0.733 1.00 98.06 104 LYS A O 1
ATOM 790 N N . ALA A 1 105 ? -8.997 1.911 -0.817 1.00 98.50 105 ALA A N 1
ATOM 791 C CA . ALA A 1 105 ? -7.810 2.093 0.010 1.00 98.50 105 ALA A CA 1
ATOM 792 C C . ALA A 1 105 ? -7.732 3.531 0.553 1.00 98.50 105 ALA A C 1
ATOM 794 O O . ALA A 1 105 ? -7.845 4.513 -0.194 1.00 98.50 105 ALA A O 1
ATOM 795 N N . ASP A 1 106 ? -7.560 3.652 1.866 1.00 98.06 106 ASP A N 1
ATOM 796 C CA . ASP A 1 106 ? -7.354 4.923 2.556 1.00 98.06 106 ASP A CA 1
ATOM 797 C C . ASP A 1 106 ? -5.892 5.367 2.402 1.00 98.06 106 ASP A C 1
ATOM 799 O O . ASP A 1 106 ? -5.632 6.525 2.072 1.00 98.06 106 ASP A O 1
ATOM 803 N N . PHE A 1 107 ? -4.964 4.416 2.544 1.00 98.06 107 PHE A N 1
ATOM 804 C CA . PHE A 1 107 ? -3.521 4.594 2.379 1.00 98.06 107 PHE A CA 1
ATOM 805 C C . PHE A 1 107 ? -2.970 3.565 1.399 1.00 98.06 107 PHE A C 1
ATOM 807 O O . PHE A 1 107 ? -3.479 2.445 1.329 1.00 98.06 107 PHE A O 1
ATOM 814 N N . ILE A 1 108 ? -1.912 3.933 0.681 1.00 98.06 108 ILE A N 1
ATOM 815 C CA . ILE A 1 108 ? -1.115 2.994 -0.106 1.00 98.06 108 ILE A CA 1
ATOM 816 C C . ILE A 1 108 ? 0.204 2.742 0.621 1.00 98.06 108 ILE A C 1
ATOM 818 O O . ILE A 1 108 ? 0.874 3.691 1.028 1.00 98.06 108 ILE A O 1
ATOM 822 N N . ILE A 1 109 ? 0.569 1.477 0.811 1.00 97.69 109 ILE A N 1
ATOM 823 C CA . ILE A 1 109 ? 1.824 1.075 1.454 1.00 97.69 109 ILE A CA 1
ATOM 824 C C . ILE A 1 109 ? 2.473 -0.029 0.624 1.00 97.69 109 ILE A C 1
ATOM 826 O O . ILE A 1 109 ? 1.792 -0.944 0.171 1.00 97.69 109 ILE A O 1
ATOM 830 N N . GLY A 1 110 ? 3.789 0.035 0.436 1.00 95.56 110 GLY A N 1
ATOM 831 C CA . GLY A 1 110 ? 4.521 -0.964 -0.338 1.00 95.56 110 GLY A CA 1
ATOM 832 C C . GLY A 1 110 ? 5.079 -0.384 -1.627 1.00 95.56 110 GLY A C 1
ATOM 833 O O . GLY A 1 110 ? 5.966 0.467 -1.568 1.00 95.56 110 GLY A O 1
ATOM 834 N N . GLY A 1 111 ? 4.647 -0.929 -2.765 1.00 94.00 111 GLY A N 1
ATOM 835 C CA . GLY A 1 111 ? 5.165 -0.597 -4.090 1.00 94.00 111 GLY A CA 1
ATOM 836 C C . GLY A 1 111 ? 4.420 0.553 -4.791 1.00 94.00 111 GLY A C 1
ATOM 837 O O . GLY A 1 111 ? 3.753 1.352 -4.127 1.00 94.00 111 GLY A O 1
ATOM 838 N N . PRO A 1 112 ? 4.496 0.640 -6.137 1.00 95.56 112 PRO A N 1
ATOM 839 C CA . PRO A 1 112 ? 5.100 -0.347 -7.046 1.00 95.56 112 PRO A CA 1
ATOM 840 C C . PRO A 1 112 ? 6.604 -0.571 -6.829 1.00 95.56 112 PRO A C 1
ATOM 842 O O . PRO A 1 112 ? 7.307 0.318 -6.355 1.00 95.56 112 PRO A O 1
ATOM 845 N N . VAL A 1 113 ? 7.091 -1.768 -7.156 1.00 95.50 113 VAL A N 1
ATOM 846 C CA . VAL A 1 113 ? 8.449 -2.232 -6.829 1.00 95.50 113 VAL A CA 1
ATOM 847 C C . VAL A 1 113 ? 9.478 -1.724 -7.843 1.00 95.50 113 VAL A C 1
ATOM 849 O O . VAL A 1 113 ? 10.588 -1.344 -7.469 1.00 95.50 113 VAL A O 1
ATOM 852 N N . ARG A 1 114 ? 9.133 -1.680 -9.137 1.00 95.50 114 ARG A N 1
ATOM 853 C CA . ARG A 1 114 ? 10.007 -1.105 -10.172 1.00 95.50 114 ARG A CA 1
ATOM 854 C C . ARG A 1 114 ? 9.965 0.418 -10.140 1.00 95.50 114 ARG A C 1
ATOM 856 O O . ARG A 1 114 ? 8.901 1.029 -10.052 1.00 95.50 114 ARG A O 1
ATOM 863 N N . SER A 1 115 ? 11.131 1.047 -10.285 1.00 95.81 115 SER A N 1
ATOM 864 C CA . SER A 1 115 ? 11.267 2.508 -10.193 1.00 95.81 115 SER A CA 1
ATOM 865 C C . SER A 1 115 ? 10.444 3.248 -11.252 1.00 95.81 115 SER A C 1
ATOM 867 O O . SER A 1 115 ? 9.828 4.265 -10.948 1.00 95.81 115 SER A O 1
ATOM 869 N N . GLU A 1 116 ? 10.381 2.745 -12.483 1.00 95.50 116 GLU A N 1
ATOM 870 C CA . GLU A 1 116 ? 9.570 3.334 -13.549 1.00 95.50 116 GLU A CA 1
ATOM 871 C C . GLU A 1 116 ? 8.064 3.215 -13.283 1.00 95.50 116 GLU A C 1
ATOM 873 O O . GLU A 1 116 ? 7.318 4.140 -13.606 1.00 95.50 116 GLU A O 1
ATOM 878 N N . ALA A 1 117 ? 7.620 2.131 -12.638 1.00 96.81 117 ALA A N 1
ATOM 879 C CA . ALA A 1 117 ? 6.226 1.957 -12.244 1.00 96.81 117 ALA A CA 1
ATOM 880 C C . ALA A 1 117 ? 5.866 2.864 -11.060 1.00 96.81 117 ALA A C 1
ATOM 882 O O . ALA A 1 117 ? 4.829 3.527 -11.090 1.00 96.81 117 ALA A O 1
ATOM 883 N N . ALA A 1 118 ? 6.749 2.967 -10.061 1.00 96.88 118 ALA A N 1
ATOM 884 C CA . ALA A 1 118 ? 6.569 3.859 -8.920 1.00 96.88 118 ALA A CA 1
ATOM 885 C C . ALA A 1 118 ? 6.478 5.331 -9.353 1.00 96.88 118 ALA A C 1
ATOM 887 O O . ALA A 1 118 ? 5.555 6.037 -8.951 1.00 96.88 118 ALA A O 1
ATOM 888 N N . LEU A 1 119 ? 7.376 5.782 -10.236 1.00 96.88 119 LEU A N 1
ATOM 889 C CA . LEU A 1 119 ? 7.336 7.136 -10.800 1.00 96.88 119 LEU A CA 1
ATOM 890 C C . LEU A 1 119 ? 6.049 7.387 -11.599 1.00 96.88 119 LEU A C 1
ATOM 892 O O . LEU A 1 119 ? 5.432 8.443 -11.459 1.00 96.88 119 LEU A O 1
ATOM 896 N N . ALA A 1 120 ? 5.616 6.417 -12.409 1.00 97.06 120 ALA A N 1
ATOM 897 C CA . ALA A 1 120 ? 4.384 6.526 -13.187 1.00 97.06 120 ALA A CA 1
ATOM 898 C C . ALA A 1 120 ? 3.113 6.536 -12.315 1.00 97.06 120 ALA A C 1
ATOM 900 O O . ALA A 1 120 ? 2.087 7.064 -12.741 1.00 97.06 120 ALA A O 1
ATOM 901 N N . ALA A 1 121 ? 3.169 5.990 -11.097 1.00 96.69 121 ALA A N 1
ATOM 902 C CA . ALA A 1 121 ? 2.050 5.985 -10.159 1.00 96.69 121 ALA A CA 1
ATOM 903 C C . ALA A 1 121 ? 1.872 7.318 -9.405 1.00 96.69 121 ALA A C 1
ATOM 905 O O . ALA A 1 121 ? 0.770 7.601 -8.929 1.00 96.69 121 ALA A O 1
ATOM 906 N N . MET A 1 122 ? 2.905 8.170 -9.317 1.00 96.00 122 MET A N 1
ATOM 907 C CA . MET A 1 122 ? 2.842 9.434 -8.561 1.00 96.00 122 MET A CA 1
ATOM 908 C C . MET A 1 122 ? 1.700 10.371 -9.010 1.00 96.00 122 MET A C 1
ATOM 910 O O . MET A 1 122 ? 0.980 10.878 -8.144 1.00 96.00 122 MET A O 1
ATOM 914 N N . PRO A 1 123 ? 1.439 10.581 -10.320 1.00 95.62 123 PRO A N 1
ATOM 915 C CA . PRO A 1 123 ? 0.295 11.380 -10.759 1.00 95.62 123 PRO A CA 1
ATOM 916 C C . PRO A 1 123 ? -1.060 10.797 -10.337 1.00 95.62 123 PRO A C 1
ATOM 918 O O . PRO A 1 123 ? -1.973 11.562 -10.031 1.00 95.62 123 PRO A O 1
ATOM 921 N N . LEU A 1 124 ? -1.208 9.465 -10.279 1.00 96.38 124 LEU A N 1
ATOM 922 C CA . LEU A 1 124 ? -2.441 8.823 -9.802 1.00 96.38 124 LEU A CA 1
ATOM 923 C C . LEU A 1 124 ? -2.648 9.079 -8.307 1.00 96.38 124 LEU A C 1
ATOM 925 O O . LEU A 1 124 ? -3.748 9.442 -7.891 1.00 96.38 124 LEU A O 1
ATOM 929 N N . LEU A 1 125 ? -1.586 8.945 -7.511 1.00 96.00 125 LEU A N 1
ATOM 930 C CA . LEU A 1 125 ? -1.610 9.247 -6.079 1.00 96.00 125 LEU A CA 1
ATOM 931 C C . LEU A 1 125 ? -2.029 10.700 -5.821 1.00 96.00 125 LEU A C 1
ATOM 933 O O . LEU A 1 125 ? -2.920 10.941 -5.006 1.00 96.00 125 LEU A O 1
ATOM 937 N N . SER A 1 126 ? -1.460 11.652 -6.569 1.00 95.56 126 SER A N 1
ATOM 938 C CA . SER A 1 126 ? -1.822 13.074 -6.490 1.00 95.56 126 SER A CA 1
ATOM 939 C C . SER A 1 126 ? -3.275 13.322 -6.920 1.00 95.56 126 SER A C 1
ATOM 941 O O . SER A 1 126 ? -4.060 13.902 -6.166 1.00 95.56 126 SER A O 1
ATOM 943 N N . LYS A 1 127 ? -3.686 12.781 -8.077 1.00 96.62 127 LYS A N 1
ATOM 944 C CA . LYS A 1 127 ? -5.058 12.881 -8.610 1.00 96.62 127 LYS A CA 1
ATOM 945 C C . LYS A 1 127 ? -6.106 12.408 -7.601 1.00 96.62 127 LYS A C 1
ATOM 947 O O . LYS A 1 127 ? -7.124 13.073 -7.414 1.00 96.62 127 LYS A O 1
ATOM 952 N N . TYR A 1 128 ? -5.866 11.271 -6.951 1.00 97.56 128 TYR A N 1
ATOM 953 C CA . TYR A 1 128 ? -6.794 10.681 -5.984 1.00 97.56 128 TYR A CA 1
ATOM 954 C C . TYR A 1 128 ? -6.538 11.110 -4.533 1.00 97.56 128 TYR A C 1
ATOM 956 O O . TYR A 1 128 ? -7.230 10.629 -3.632 1.00 97.56 128 TYR A O 1
ATOM 964 N N . LYS A 1 129 ? -5.586 12.028 -4.307 1.00 96.75 129 LYS A N 1
ATOM 965 C CA . LYS A 1 129 ? -5.185 12.553 -2.991 1.00 96.75 129 LYS A CA 1
ATOM 966 C C . LYS A 1 129 ? -4.872 11.443 -1.987 1.00 96.75 129 LYS A C 1
ATOM 968 O O . LYS A 1 129 ? -5.337 11.466 -0.847 1.00 96.75 129 LYS A O 1
ATOM 973 N N . LYS A 1 130 ? -4.131 10.431 -2.435 1.00 97.06 130 LYS A N 1
ATOM 974 C CA . LYS A 1 130 ? -3.770 9.272 -1.619 1.00 97.06 130 LYS A CA 1
ATOM 975 C C . LYS A 1 130 ? -2.390 9.445 -1.023 1.00 97.06 130 LYS A C 1
ATOM 977 O O . LYS A 1 130 ? -1.420 9.689 -1.733 1.00 97.06 130 LYS A O 1
ATOM 982 N N . VAL A 1 131 ? -2.325 9.281 0.294 1.00 96.31 131 VAL A N 1
ATOM 983 C CA . VAL A 1 131 ? -1.058 9.172 1.007 1.00 96.31 131 VAL A CA 1
ATOM 984 C C . VAL A 1 131 ? -0.445 7.823 0.649 1.00 96.31 131 VAL A C 1
ATOM 986 O O . VAL A 1 131 ? -1.092 6.783 0.801 1.00 96.31 131 VAL A O 1
ATOM 989 N N . SER A 1 132 ? 0.792 7.864 0.161 1.00 95.00 132 SER A N 1
ATOM 990 C CA . SER A 1 132 ? 1.565 6.689 -0.221 1.00 95.00 132 SER A CA 1
ATOM 991 C C . SER A 1 132 ? 2.841 6.620 0.596 1.00 95.00 132 SER A C 1
ATOM 993 O O . SER A 1 132 ? 3.610 7.580 0.621 1.00 95.00 132 SER A O 1
ATOM 995 N N . ILE A 1 133 ? 3.080 5.477 1.227 1.00 94.94 133 ILE A N 1
ATOM 996 C CA . ILE A 1 133 ? 4.323 5.165 1.925 1.00 94.94 133 ILE A CA 1
ATOM 997 C C . ILE A 1 133 ? 5.022 4.088 1.100 1.00 94.94 133 ILE A C 1
ATOM 999 O O . ILE A 1 133 ? 4.706 2.902 1.194 1.00 94.94 133 ILE A O 1
ATOM 1003 N N . LEU A 1 134 ? 5.933 4.530 0.235 1.00 93.44 134 LEU A N 1
ATOM 1004 C CA . LEU A 1 134 ? 6.712 3.645 -0.623 1.00 93.44 134 LEU A CA 1
ATOM 1005 C C . LEU A 1 134 ? 7.806 2.977 0.217 1.00 93.44 134 LEU A C 1
ATOM 1007 O O . LEU A 1 134 ? 8.673 3.663 0.755 1.00 93.44 134 LEU A O 1
ATOM 1011 N N . THR A 1 135 ? 7.750 1.655 0.357 1.00 89.81 135 THR A N 1
ATOM 1012 C CA . THR A 1 135 ? 8.634 0.897 1.261 1.00 89.81 135 THR A CA 1
ATOM 1013 C C . THR A 1 135 ? 9.373 -0.256 0.592 1.00 89.81 135 THR A C 1
ATOM 1015 O O . THR A 1 135 ? 10.263 -0.828 1.218 1.00 89.81 135 THR A O 1
ATOM 1018 N N . THR A 1 136 ? 9.058 -0.606 -0.662 1.00 88.31 136 THR A N 1
ATOM 1019 C CA . THR A 1 136 ? 9.686 -1.750 -1.345 1.00 88.31 136 THR A CA 1
ATOM 1020 C C . THR A 1 136 ? 10.158 -1.424 -2.766 1.00 88.31 136 THR A C 1
ATOM 1022 O O . THR A 1 136 ? 9.438 -0.828 -3.564 1.00 88.31 136 THR A O 1
ATOM 1025 N N . GLY A 1 137 ? 11.394 -1.832 -3.075 1.00 87.06 137 GLY A N 1
ATOM 1026 C CA . GLY A 1 137 ? 11.985 -1.923 -4.420 1.00 87.06 137 GLY A CA 1
ATOM 1027 C C . GLY A 1 137 ? 12.411 -0.630 -5.119 1.00 87.06 137 GLY A C 1
ATOM 1028 O O . GLY A 1 137 ? 13.481 -0.590 -5.728 1.00 87.06 137 GLY A O 1
ATOM 1029 N N . ALA A 1 138 ? 11.609 0.428 -5.061 1.00 91.69 138 ALA A N 1
ATOM 1030 C CA . ALA A 1 138 ? 11.865 1.640 -5.829 1.00 91.69 138 ALA A CA 1
ATOM 1031 C C . ALA A 1 138 ? 12.930 2.525 -5.152 1.00 91.69 138 ALA A C 1
ATOM 1033 O O . ALA A 1 138 ? 12.657 3.237 -4.191 1.00 91.69 138 ALA A O 1
ATOM 1034 N N . LEU A 1 139 ? 14.158 2.483 -5.681 1.00 91.94 139 LEU A N 1
ATOM 1035 C CA . LEU A 1 139 ? 15.345 3.146 -5.115 1.00 91.94 139 LEU A CA 1
ATOM 1036 C C . LEU A 1 139 ? 15.865 4.316 -5.971 1.00 91.94 139 LEU A C 1
ATOM 1038 O O . LEU A 1 139 ? 17.000 4.763 -5.811 1.00 91.94 139 LEU A O 1
ATOM 1042 N N . THR A 1 140 ? 15.066 4.809 -6.919 1.00 94.00 140 THR A N 1
ATOM 1043 C CA . THR A 1 140 ? 15.471 5.928 -7.780 1.00 94.00 140 THR A CA 1
ATOM 1044 C C . THR A 1 140 ? 15.481 7.261 -7.016 1.00 94.00 140 THR A C 1
ATOM 1046 O O . THR A 1 140 ? 14.474 7.617 -6.399 1.00 94.00 140 THR A O 1
ATOM 1049 N N . PRO A 1 141 ? 16.552 8.077 -7.110 1.00 93.94 141 PRO A N 1
ATOM 1050 C CA . PRO A 1 141 ? 16.587 9.398 -6.471 1.00 93.94 141 PRO A CA 1
ATOM 1051 C C . PRO A 1 141 ? 15.537 10.357 -7.052 1.00 93.94 141 PRO A C 1
ATOM 1053 O O . PRO A 1 141 ? 15.129 11.315 -6.396 1.00 93.94 141 PRO A O 1
ATOM 1056 N N . LYS A 1 142 ? 15.058 10.082 -8.274 1.00 95.50 142 LYS A N 1
ATOM 1057 C CA . LYS A 1 142 ? 14.035 10.884 -8.949 1.00 95.50 142 LYS A CA 1
ATOM 1058 C C . LYS A 1 142 ? 12.707 10.898 -8.189 1.00 95.50 142 LYS A C 1
ATOM 1060 O O . LYS A 1 142 ? 11.990 11.887 -8.276 1.00 95.50 142 LYS A O 1
ATOM 1065 N N . TYR A 1 143 ? 12.385 9.836 -7.447 1.00 93.25 143 TYR A N 1
ATOM 1066 C CA . TYR A 1 143 ? 11.128 9.762 -6.701 1.00 93.25 143 TYR A CA 1
ATOM 1067 C C . TYR A 1 143 ? 11.067 10.865 -5.638 1.00 93.25 143 TYR A C 1
ATOM 1069 O O . TYR A 1 143 ? 10.144 11.673 -5.631 1.00 93.25 143 TYR A O 1
ATOM 1077 N N . THR A 1 144 ? 12.103 10.962 -4.800 1.00 91.50 144 THR A N 1
ATOM 1078 C CA . THR A 1 144 ? 12.204 11.999 -3.764 1.00 91.50 144 THR A CA 1
ATOM 1079 C C . THR A 1 144 ? 12.345 13.397 -4.362 1.00 91.50 144 THR A C 1
ATOM 1081 O O . THR A 1 144 ? 11.745 14.334 -3.844 1.00 91.50 144 THR A O 1
ATOM 1084 N N . ALA A 1 145 ? 13.081 13.546 -5.471 1.00 94.00 145 ALA A N 1
ATOM 1085 C CA . ALA A 1 145 ? 13.211 14.832 -6.159 1.00 94.00 145 ALA A CA 1
ATOM 1086 C C . ALA A 1 145 ? 11.848 15.383 -6.616 1.00 94.00 145 ALA A C 1
ATOM 1088 O O . ALA A 1 145 ? 11.527 16.529 -6.330 1.00 94.00 145 ALA A O 1
ATOM 1089 N N . LEU A 1 146 ? 11.006 14.546 -7.233 1.00 91.12 146 LEU A N 1
ATOM 1090 C CA . LEU A 1 146 ? 9.668 14.950 -7.680 1.00 91.12 146 LEU A CA 1
ATOM 1091 C C . LEU A 1 146 ? 8.717 15.303 -6.529 1.00 91.12 146 LEU A C 1
ATOM 1093 O O . LEU A 1 146 ? 7.810 16.103 -6.727 1.00 91.12 146 LEU A O 1
ATOM 1097 N N . VAL A 1 147 ? 8.890 14.702 -5.348 1.00 88.50 147 VAL A N 1
ATOM 1098 C CA . VAL A 1 147 ? 8.123 15.087 -4.151 1.00 88.50 147 VAL A CA 1
ATOM 1099 C C . VAL A 1 147 ? 8.574 16.455 -3.635 1.00 88.50 147 VAL A C 1
ATOM 1101 O O . VAL A 1 147 ? 7.736 17.231 -3.199 1.00 88.50 147 VAL A O 1
ATOM 1104 N N . ALA A 1 148 ? 9.874 16.759 -3.691 1.00 88.94 148 ALA A N 1
ATOM 1105 C CA . ALA A 1 148 ? 10.424 18.031 -3.218 1.00 88.94 148 ALA A CA 1
ATOM 1106 C C . ALA A 1 148 ? 10.093 19.232 -4.126 1.00 88.94 148 ALA A C 1
ATOM 1108 O O . ALA A 1 148 ? 10.175 20.372 -3.677 1.00 88.94 148 ALA A O 1
ATOM 1109 N N . GLU A 1 149 ? 9.755 18.986 -5.394 1.00 84.38 149 GLU A N 1
ATOM 1110 C CA . GLU A 1 149 ? 9.360 20.015 -6.367 1.00 84.38 149 GLU A CA 1
ATOM 1111 C C . GLU A 1 149 ? 7.874 20.424 -6.279 1.00 84.38 149 GLU A C 1
ATOM 1113 O O . GLU A 1 149 ? 7.483 21.393 -6.934 1.00 84.38 149 GLU A O 1
ATOM 1118 N N . GLN A 1 150 ? 7.049 19.696 -5.515 1.00 61.50 150 GLN A N 1
ATOM 1119 C CA . GLN A 1 150 ? 5.612 19.965 -5.329 1.00 61.50 150 GLN A CA 1
ATOM 1120 C C . GLN A 1 150 ? 5.334 20.781 -4.068 1.00 61.50 150 GLN A C 1
ATOM 1122 O O . GLN A 1 150 ? 4.389 21.602 -4.127 1.00 61.50 150 GLN A O 1
#

Foldseek 3Di:
DDPVVVVVVVVVVVVVVVVVPPPPPPQAAAQEEEEAAQCVDPLRVVQVVVVVVVLVVCVVVVADADPNDHHGHDYDYDNLNVVPPPRDLVSSLVSVCCCCPVVVHQAYEGDPQDQVSRVVCVVVCVVSVHHYHHDHRHDDPVNVVVVVVD